Protein AF-A0A4S5AXQ5-F1 (afdb_monomer_lite)

Sequence (75 aa):
MSYTYKCAEFPGMEGCPASLTVATQEELWRHLELHGSLAHSEDPSAWSDDDRRQIQLIIERNSTSGSQRDEEAPM

Structure (mmCIF, N/CA/C/O backbone):
data_AF-A0A4S5AXQ5-F1
#
_entry.id   AF-A0A4S5AXQ5-F1
#
loop_
_atom_site.group_PDB
_atom_site.id
_atom_site.type_symbol
_atom_site.label_atom_id
_atom_site.label_alt_id
_atom_site.label_comp_id
_atom_site.label_asym_id
_atom_site.label_entity_id
_atom_site.label_seq_id
_atom_site.pdbx_PDB_ins_code
_atom_site.Cartn_x
_atom_site.Cartn_y
_atom_site.Cartn_z
_atom_site.occupancy
_atom_site.B_iso_or_equiv
_atom_site.auth_seq_id
_atom_site.auth_comp_id
_atom_site.auth_asym_id
_atom_site.auth_atom_id
_atom_site.pdbx_PDB_model_num
ATOM 1 N N . MET A 1 1 ? -13.261 3.026 12.598 1.00 73.56 1 MET A N 1
ATOM 2 C CA . MET A 1 1 ? -12.278 3.678 11.712 1.00 73.56 1 MET A CA 1
ATOM 3 C C . MET A 1 1 ? -11.909 2.664 10.660 1.00 73.56 1 MET A C 1
ATOM 5 O O . MET A 1 1 ? -11.692 1.515 11.015 1.00 73.56 1 MET A O 1
ATOM 9 N N . SER A 1 2 ? -11.917 3.065 9.399 1.00 87.00 2 SER A N 1
ATOM 10 C CA . SER A 1 2 ? -11.477 2.232 8.285 1.00 87.00 2 SER A CA 1
ATOM 11 C C . SER A 1 2 ? -10.330 2.939 7.588 1.00 87.00 2 SER A C 1
ATOM 13 O O . SER A 1 2 ? -10.361 4.160 7.406 1.00 87.00 2 SER A O 1
ATOM 15 N N . TYR A 1 3 ? -9.327 2.168 7.205 1.00 90.19 3 TYR A N 1
ATOM 16 C CA . TYR A 1 3 ? -8.184 2.650 6.456 1.00 90.19 3 TYR A CA 1
ATOM 17 C C . TYR A 1 3 ? -8.424 2.342 4.993 1.00 90.19 3 TYR A C 1
ATOM 19 O O . TYR A 1 3 ? -8.730 1.204 4.638 1.00 90.19 3 TYR A O 1
ATOM 27 N N . THR A 1 4 ? -8.309 3.368 4.159 1.00 90.81 4 THR A N 1
ATOM 28 C CA . THR A 1 4 ? -8.452 3.228 2.715 1.00 90.81 4 THR A CA 1
ATOM 29 C C . THR A 1 4 ? -7.145 3.623 2.053 1.00 90.81 4 THR A C 1
ATOM 31 O O . THR A 1 4 ? -6.535 4.616 2.433 1.00 90.81 4 THR A O 1
ATOM 34 N N . TYR A 1 5 ? -6.721 2.857 1.058 1.00 92.19 5 TYR A N 1
ATOM 35 C CA . TYR A 1 5 ? -5.625 3.201 0.169 1.00 92.19 5 TYR A CA 1
ATOM 36 C C . TYR A 1 5 ? -6.082 3.063 -1.274 1.00 92.19 5 TYR A C 1
ATOM 38 O O . TYR A 1 5 ? -6.679 2.055 -1.653 1.00 92.19 5 TYR A O 1
ATOM 46 N N . LYS A 1 6 ? -5.758 4.060 -2.090 1.00 91.81 6 LYS A N 1
ATOM 47 C CA . LYS A 1 6 ? -6.000 4.042 -3.529 1.00 91.81 6 LYS A CA 1
ATOM 48 C C . LYS A 1 6 ? -4.659 4.043 -4.235 1.00 91.81 6 LYS A C 1
ATOM 50 O O . LYS A 1 6 ? -3.899 4.996 -4.096 1.00 91.81 6 LYS A O 1
ATOM 55 N N . CYS A 1 7 ? -4.387 2.995 -5.008 1.00 90.94 7 CYS A N 1
ATOM 56 C CA . CYS A 1 7 ? -3.121 2.875 -5.730 1.00 90.94 7 CYS A CA 1
ATOM 57 C C . CYS A 1 7 ? -2.936 4.024 -6.732 1.00 90.94 7 CYS A C 1
ATOM 59 O O . CYS A 1 7 ? -1.853 4.590 -6.808 1.00 90.94 7 CYS A O 1
ATOM 61 N N . ALA A 1 8 ? -4.018 4.471 -7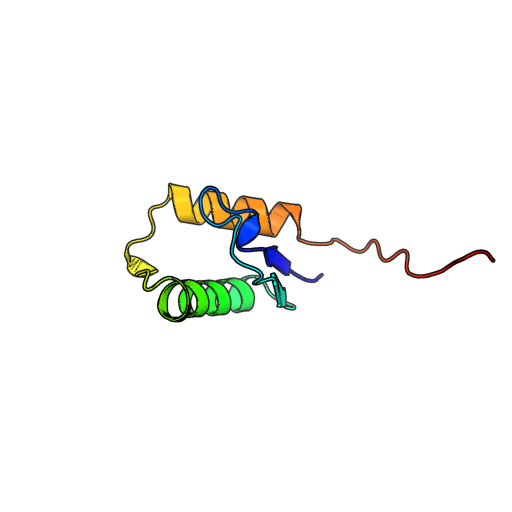.378 1.00 90.81 8 ALA A N 1
ATOM 62 C CA . ALA A 1 8 ? -4.010 5.634 -8.269 1.00 90.81 8 ALA A CA 1
ATOM 63 C C . ALA A 1 8 ? -3.525 6.946 -7.632 1.00 90.81 8 ALA A C 1
ATOM 65 O O . ALA A 1 8 ? -3.142 7.862 -8.351 1.00 90.81 8 ALA A O 1
ATOM 66 N N . GLU A 1 9 ? -3.562 7.070 -6.303 1.00 89.62 9 GLU A N 1
ATOM 67 C CA . GLU A 1 9 ? -3.081 8.273 -5.621 1.00 89.62 9 GLU A CA 1
ATOM 68 C C . GLU A 1 9 ? -1.572 8.262 -5.366 1.00 89.62 9 GLU A C 1
ATOM 70 O O . GLU A 1 9 ? -1.020 9.292 -4.971 1.00 89.62 9 GLU A O 1
ATOM 75 N N . PHE A 1 10 ? -0.910 7.126 -5.589 1.00 88.31 10 PHE A N 1
ATOM 76 C CA . PHE A 1 10 ? 0.540 7.040 -5.571 1.00 88.31 10 PHE A CA 1
ATOM 77 C C . PHE A 1 10 ? 1.104 7.579 -6.898 1.00 88.31 10 PHE A C 1
ATOM 79 O O . PHE A 1 10 ? 0.628 7.191 -7.973 1.00 88.31 10 PHE A O 1
ATOM 86 N N . PRO A 1 11 ? 2.103 8.479 -6.865 1.00 85.81 11 PRO A N 1
ATOM 87 C CA . PRO A 1 11 ? 2.647 9.082 -8.077 1.00 85.81 11 PRO A CA 1
ATOM 88 C C . PRO A 1 11 ? 3.217 8.015 -9.020 1.00 85.81 11 PRO A C 1
ATOM 90 O O . PRO A 1 11 ? 4.051 7.204 -8.631 1.00 85.81 11 PRO A O 1
ATOM 93 N N . GLY A 1 12 ? 2.764 8.022 -10.276 1.00 84.38 12 GLY A N 1
ATOM 94 C CA . GLY A 1 12 ? 3.150 7.027 -11.283 1.00 84.38 12 GLY A CA 1
ATOM 95 C C . GLY A 1 12 ? 2.227 5.806 -11.377 1.00 84.38 12 GLY A C 1
ATOM 96 O O . GLY A 1 12 ? 2.371 5.026 -12.315 1.00 84.38 12 GLY A O 1
ATOM 97 N N . MET A 1 13 ? 1.240 5.673 -10.483 1.00 86.06 13 MET A N 1
ATOM 98 C CA . MET A 1 13 ? 0.273 4.564 -10.472 1.00 86.06 13 MET A CA 1
ATOM 99 C C . MET A 1 13 ? -1.162 4.994 -10.822 1.00 86.06 13 MET A C 1
ATOM 101 O O . MET A 1 13 ? -2.098 4.221 -10.636 1.00 86.06 13 MET A O 1
ATOM 105 N N . GLU A 1 14 ? -1.352 6.194 -11.385 1.00 87.44 14 GLU A N 1
ATOM 106 C CA . GLU A 1 14 ? -2.656 6.819 -11.701 1.00 87.44 14 GLU A CA 1
ATOM 107 C C . GLU A 1 14 ? -3.601 5.937 -12.542 1.00 87.44 14 GLU A C 1
ATOM 109 O O . GLU A 1 14 ? -4.820 6.089 -12.489 1.00 87.44 14 GLU A O 1
ATOM 114 N N . GLY A 1 15 ? -3.050 4.991 -13.308 1.00 85.50 15 GLY A N 1
ATOM 115 C CA . GLY A 1 15 ? -3.818 4.032 -14.104 1.00 85.50 15 GLY A CA 1
ATOM 116 C C . GLY A 1 15 ? -4.356 2.824 -13.328 1.00 85.50 15 GLY A C 1
ATOM 117 O O . GLY A 1 15 ? -5.098 2.029 -13.904 1.00 85.50 15 GLY A O 1
ATOM 118 N N . CYS A 1 16 ? -3.988 2.642 -12.055 1.00 89.38 16 CYS A N 1
ATOM 119 C CA . CYS A 1 16 ? -4.375 1.472 -11.273 1.00 89.38 16 CYS A CA 1
ATOM 120 C C . CYS A 1 16 ? -5.757 1.662 -10.615 1.00 89.38 16 CYS A C 1
ATOM 122 O O . CYS A 1 16 ? -5.903 2.508 -9.731 1.00 89.38 16 CYS A O 1
ATOM 124 N N . PRO A 1 17 ? -6.778 0.849 -10.958 1.00 88.62 17 PRO A N 1
ATOM 125 C CA . PRO A 1 17 ? -8.124 0.981 -10.394 1.00 88.62 17 PRO A CA 1
ATOM 126 C C . PRO A 1 17 ? -8.248 0.424 -8.965 1.00 88.62 17 PRO A C 1
ATOM 128 O O . PRO A 1 17 ? -9.349 0.371 -8.416 1.00 88.62 17 PRO A O 1
ATOM 131 N N . ALA A 1 18 ? -7.150 -0.043 -8.363 1.00 87.06 18 ALA A N 1
ATOM 132 C CA . ALA A 1 18 ? -7.179 -0.685 -7.059 1.00 87.06 18 ALA A CA 1
ATOM 133 C C . ALA A 1 18 ? -7.475 0.318 -5.935 1.00 87.06 18 ALA A C 1
ATOM 135 O O . ALA A 1 18 ? -6.731 1.274 -5.697 1.00 87.06 18 ALA A O 1
ATOM 136 N N . SER A 1 19 ? -8.555 0.041 -5.205 1.00 89.94 19 SER A N 1
ATOM 137 C CA . SER A 1 19 ? -8.918 0.700 -3.954 1.00 89.94 19 SER A CA 1
ATOM 138 C C . SER A 1 19 ? -9.071 -0.370 -2.882 1.00 89.94 19 SER A C 1
ATOM 140 O O . SER A 1 19 ? -9.888 -1.279 -3.014 1.00 89.94 19 SER A O 1
ATOM 142 N N . LEU A 1 20 ? -8.276 -0.263 -1.827 1.00 90.81 20 LEU A N 1
ATOM 143 C CA . LEU A 1 20 ? -8.250 -1.189 -0.704 1.00 90.81 20 LEU A CA 1
ATOM 144 C C . LEU A 1 20 ? -8.832 -0.477 0.509 1.00 90.81 20 LEU A C 1
ATOM 146 O O . LEU A 1 20 ? -8.328 0.574 0.891 1.00 90.81 20 LEU A O 1
ATOM 150 N N . THR A 1 21 ? -9.865 -1.046 1.122 1.00 91.56 21 THR A N 1
ATOM 151 C CA . THR A 1 21 ? -10.458 -0.527 2.359 1.00 91.56 21 THR A CA 1
ATOM 152 C C . THR A 1 21 ? -10.539 -1.650 3.377 1.00 91.56 21 THR A C 1
ATOM 154 O O . THR A 1 21 ? -11.110 -2.701 3.096 1.00 91.56 21 THR A O 1
ATOM 157 N N . VAL A 1 22 ? -9.970 -1.432 4.559 1.00 92.19 22 VAL A N 1
ATOM 158 C CA . VAL A 1 22 ? -9.895 -2.428 5.637 1.00 92.19 22 VAL A CA 1
ATOM 159 C C . VAL A 1 22 ? -10.122 -1.782 7.003 1.00 92.19 22 VAL A C 1
ATOM 161 O O . VAL A 1 22 ? -10.113 -0.557 7.144 1.00 92.19 22 VAL A O 1
ATOM 164 N N . ALA A 1 23 ? -10.320 -2.606 8.032 1.00 89.56 23 ALA A N 1
ATOM 165 C CA . ALA A 1 23 ? -10.561 -2.134 9.393 1.00 89.56 23 ALA A CA 1
ATOM 166 C C . ALA A 1 23 ? -9.280 -1.663 10.104 1.00 89.56 23 ALA A C 1
ATOM 168 O O . ALA A 1 23 ? -9.350 -0.772 10.950 1.00 89.56 23 ALA A O 1
ATOM 169 N N . THR A 1 24 ? -8.117 -2.228 9.762 1.00 90.25 24 THR A N 1
ATOM 170 C CA . THR A 1 24 ? -6.848 -1.951 10.452 1.00 90.25 24 THR A CA 1
ATOM 171 C C . THR A 1 24 ? -5.727 -1.562 9.492 1.00 90.25 24 THR A C 1
ATOM 173 O O . THR A 1 24 ? -5.660 -2.025 8.355 1.00 90.25 24 THR A O 1
ATOM 176 N N . GLN A 1 25 ? -4.811 -0.712 9.954 1.00 89.06 25 GLN A N 1
ATOM 177 C CA . GLN A 1 25 ? -3.667 -0.290 9.147 1.00 89.06 25 GLN A CA 1
ATOM 178 C C . GLN A 1 25 ? -2.725 -1.465 8.831 1.00 89.06 25 GLN A C 1
ATOM 180 O O . GLN A 1 25 ? -2.177 -1.529 7.735 1.00 89.06 25 GLN A O 1
ATOM 185 N N . GLU A 1 26 ? -2.568 -2.415 9.756 1.00 91.38 26 GLU A N 1
ATOM 186 C CA . GLU A 1 26 ? -1.740 -3.614 9.563 1.00 91.38 26 GLU A CA 1
ATOM 187 C C . GLU A 1 26 ? -2.263 -4.508 8.435 1.00 91.38 26 GLU A C 1
ATOM 189 O O . GLU A 1 26 ? -1.484 -4.972 7.602 1.00 91.38 26 GLU A O 1
ATOM 194 N N . GLU A 1 27 ? -3.581 -4.731 8.371 1.00 92.62 27 GLU A N 1
ATOM 195 C CA . GLU A 1 27 ? -4.187 -5.450 7.248 1.00 92.62 27 GLU A CA 1
ATOM 196 C C . GLU A 1 27 ? -3.961 -4.699 5.939 1.00 92.62 27 GLU A C 1
ATOM 198 O O . GLU A 1 27 ? -3.614 -5.318 4.933 1.00 92.62 27 GLU A O 1
ATOM 203 N N . LEU A 1 28 ? -4.088 -3.368 5.954 1.00 92.19 28 LEU A N 1
ATOM 204 C CA . LEU A 1 28 ? -3.914 -2.559 4.752 1.00 92.19 28 LEU A CA 1
ATOM 205 C C . LEU A 1 28 ? -2.504 -2.723 4.199 1.00 92.19 28 LEU A C 1
ATOM 207 O O . LEU A 1 28 ? -2.349 -2.980 3.012 1.00 92.19 28 LEU A O 1
ATOM 211 N N . TRP A 1 29 ? -1.491 -2.659 5.064 1.00 92.81 29 TRP A N 1
ATOM 212 C CA . TRP A 1 29 ? -0.101 -2.884 4.679 1.00 92.81 29 TRP A CA 1
ATOM 213 C C . TRP A 1 29 ? 0.117 -4.255 4.047 1.00 92.81 29 TRP A C 1
ATOM 215 O O . TRP A 1 29 ? 0.684 -4.324 2.962 1.00 92.81 29 TRP A O 1
ATOM 225 N N . ARG A 1 30 ? -0.411 -5.334 4.635 1.00 93.56 30 ARG A N 1
ATOM 226 C CA . ARG A 1 30 ? -0.292 -6.673 4.028 1.00 93.56 30 ARG A CA 1
ATOM 227 C C . ARG A 1 30 ? -0.948 -6.743 2.649 1.00 93.56 30 ARG A C 1
ATOM 229 O O . ARG A 1 30 ? -0.405 -7.359 1.735 1.00 93.56 30 ARG A O 1
ATOM 236 N N . HIS A 1 31 ? -2.112 -6.112 2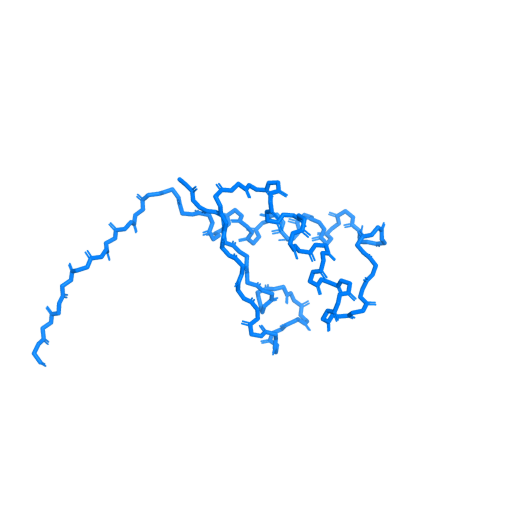.488 1.00 93.56 31 HIS A N 1
ATOM 237 C CA . HIS A 1 31 ? -2.790 -6.037 1.194 1.00 93.56 31 HIS A CA 1
ATOM 238 C C . HIS A 1 31 ? -2.003 -5.213 0.173 1.00 93.56 31 HIS A C 1
ATOM 240 O O . HIS A 1 31 ? -2.003 -5.563 -1.004 1.00 93.56 31 HIS A O 1
ATOM 246 N N . LEU A 1 32 ? -1.319 -4.157 0.611 1.00 92.00 32 LEU A N 1
ATOM 247 C CA . LEU A 1 32 ? -0.475 -3.329 -0.246 1.00 92.00 32 LEU A CA 1
ATOM 248 C C . LEU A 1 32 ? 0.750 -4.082 -0.732 1.00 92.00 32 LEU A C 1
ATOM 250 O O . LEU A 1 32 ? 1.019 -4.076 -1.927 1.00 92.00 32 LEU A O 1
ATOM 254 N N . GLU A 1 33 ? 1.448 -4.765 0.169 1.00 93.38 33 GLU A N 1
ATOM 255 C CA . GLU A 1 33 ? 2.606 -5.589 -0.176 1.00 93.38 33 GLU A CA 1
ATOM 256 C C . GLU A 1 33 ? 2.212 -6.681 -1.182 1.00 93.38 33 GLU A C 1
ATOM 258 O O . GLU A 1 33 ? 2.873 -6.871 -2.206 1.00 93.38 33 GLU A O 1
ATOM 263 N N . LEU A 1 34 ? 1.074 -7.344 -0.949 1.00 94.31 34 LEU A N 1
ATOM 264 C CA . LEU A 1 34 ? 0.544 -8.343 -1.873 1.00 94.31 34 LEU A CA 1
ATOM 265 C C . LEU A 1 34 ? 0.147 -7.726 -3.223 1.00 94.31 34 LEU A C 1
ATOM 267 O O . LEU A 1 34 ? 0.406 -8.313 -4.272 1.00 94.31 34 LEU A O 1
ATOM 271 N N . HIS A 1 35 ? -0.476 -6.548 -3.212 1.00 93.00 35 HIS A N 1
ATOM 272 C CA . HIS A 1 35 ? -0.892 -5.854 -4.425 1.00 93.00 35 HIS A CA 1
ATOM 273 C C . HIS A 1 35 ? 0.304 -5.388 -5.261 1.00 93.00 35 HIS A C 1
ATOM 275 O O . HIS A 1 35 ? 0.319 -5.642 -6.462 1.00 93.00 35 HIS A O 1
ATOM 281 N N . GLY A 1 36 ? 1.322 -4.784 -4.643 1.00 90.19 36 GLY A N 1
ATOM 282 C CA . GLY A 1 36 ? 2.561 -4.399 -5.322 1.00 90.19 36 GLY A CA 1
ATOM 283 C C . GLY A 1 36 ? 3.228 -5.602 -5.985 1.00 90.19 36 GLY A C 1
ATOM 284 O O . GLY A 1 36 ? 3.526 -5.574 -7.178 1.00 90.19 36 GLY A O 1
ATOM 285 N N . SER A 1 37 ? 3.342 -6.715 -5.254 1.00 92.62 37 SER A N 1
ATOM 286 C CA . SER A 1 37 ? 3.948 -7.941 -5.780 1.00 92.62 37 SER A CA 1
ATOM 287 C C . SER A 1 37 ? 3.153 -8.575 -6.925 1.00 92.62 37 SER A C 1
ATOM 289 O O . SER A 1 37 ? 3.734 -8.961 -7.938 1.00 92.62 37 SER A O 1
ATOM 291 N N . LEU A 1 38 ? 1.825 -8.663 -6.812 1.00 91.75 38 LEU A N 1
ATOM 292 C CA . LEU A 1 38 ? 1.003 -9.364 -7.804 1.00 91.75 38 LEU A CA 1
ATOM 293 C C . LEU A 1 38 ? 0.589 -8.495 -8.997 1.00 91.75 38 LEU A C 1
ATOM 295 O O . LEU A 1 38 ? 0.551 -8.990 -10.121 1.00 91.75 38 LEU A O 1
ATOM 299 N N . ALA A 1 39 ? 0.232 -7.232 -8.767 1.00 89.50 39 ALA A N 1
ATOM 300 C CA . ALA A 1 39 ? -0.301 -6.348 -9.804 1.00 89.50 39 ALA A CA 1
ATOM 301 C C . ALA A 1 39 ? 0.790 -5.517 -10.485 1.00 89.50 39 ALA A C 1
ATOM 303 O O . ALA A 1 39 ? 0.708 -5.280 -11.689 1.00 89.50 39 ALA A O 1
ATOM 304 N N . HIS A 1 40 ? 1.817 -5.112 -9.734 1.00 88.38 40 HIS A N 1
ATOM 305 C CA . HIS A 1 40 ? 2.886 -4.244 -10.229 1.00 88.38 40 HIS A CA 1
ATOM 306 C C . HIS A 1 40 ? 4.227 -4.970 -10.394 1.00 88.38 40 HIS A C 1
ATOM 308 O O . HIS A 1 40 ? 5.162 -4.396 -10.946 1.00 88.38 40 HIS A O 1
ATOM 314 N N . SER A 1 41 ? 4.315 -6.246 -9.989 1.00 89.75 41 SER A N 1
ATOM 315 C CA . SER A 1 41 ? 5.575 -7.008 -9.957 1.00 89.75 41 SER A CA 1
ATOM 316 C C . SER A 1 41 ? 6.682 -6.291 -9.171 1.00 89.75 41 SER A C 1
ATOM 318 O O . SER A 1 41 ? 7.867 -6.452 -9.460 1.00 89.75 41 SER A O 1
ATOM 320 N N . GLU A 1 42 ? 6.287 -5.480 -8.189 1.00 88.31 42 GLU A N 1
ATOM 321 C CA . GLU A 1 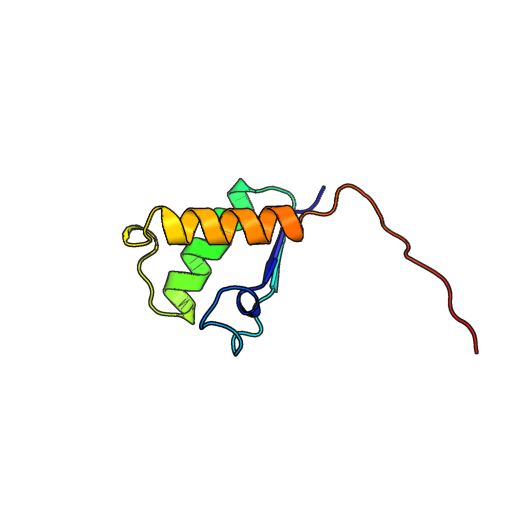42 ? 7.191 -4.772 -7.291 1.00 88.31 42 GLU A CA 1
ATOM 322 C C . GLU A 1 42 ? 7.643 -5.696 -6.161 1.00 88.31 42 GLU A C 1
ATOM 324 O O . GLU A 1 42 ? 6.934 -6.626 -5.774 1.00 88.31 42 GLU A O 1
ATOM 329 N N . ASP A 1 43 ? 8.821 -5.428 -5.602 1.00 89.56 43 ASP A N 1
ATOM 330 C CA . ASP A 1 43 ? 9.268 -6.088 -4.381 1.00 89.56 43 ASP A CA 1
ATOM 331 C C . ASP A 1 43 ? 9.015 -5.163 -3.180 1.00 89.56 43 ASP A C 1
ATOM 333 O O . ASP A 1 43 ? 9.697 -4.144 -3.047 1.00 89.56 43 ASP A O 1
ATOM 337 N N . PRO A 1 44 ? 8.068 -5.490 -2.281 1.00 88.38 44 PRO A N 1
ATOM 338 C CA . PRO A 1 44 ? 7.763 -4.629 -1.142 1.00 88.38 44 PRO A CA 1
ATOM 339 C C . PRO A 1 44 ? 8.938 -4.471 -0.172 1.00 88.38 44 PRO A C 1
ATOM 341 O O . PRO A 1 44 ? 9.030 -3.473 0.545 1.00 88.38 44 PRO A O 1
ATOM 344 N N . SER A 1 45 ? 9.866 -5.432 -0.150 1.00 89.19 45 SER A N 1
ATOM 345 C CA . SER A 1 45 ? 11.079 -5.350 0.673 1.00 89.19 45 SER A CA 1
ATOM 346 C C . SER A 1 45 ? 12.092 -4.343 0.117 1.00 89.19 45 SER A C 1
ATOM 348 O O . SER A 1 45 ? 12.917 -3.841 0.876 1.00 89.19 45 SER A O 1
ATOM 350 N N . ALA A 1 46 ? 12.010 -4.019 -1.177 1.00 92.00 46 ALA A N 1
ATOM 351 C CA . ALA A 1 46 ? 12.836 -3.022 -1.850 1.00 92.00 46 ALA A CA 1
ATOM 352 C C . ALA A 1 46 ? 12.245 -1.601 -1.816 1.00 92.00 46 ALA A C 1
ATOM 354 O O . ALA A 1 46 ? 12.912 -0.666 -2.262 1.00 92.00 46 ALA A O 1
ATOM 355 N N . TRP A 1 47 ? 11.025 -1.418 -1.296 1.00 90.12 47 TRP A N 1
ATOM 356 C CA . TRP A 1 47 ? 10.433 -0.089 -1.128 1.00 90.12 47 TRP A CA 1
ATOM 357 C C . TRP A 1 47 ? 11.275 0.774 -0.198 1.00 90.12 47 TRP A C 1
ATOM 359 O O . TRP A 1 47 ? 11.591 0.372 0.927 1.00 90.12 47 TRP A O 1
ATOM 369 N N . SER A 1 48 ? 11.601 1.977 -0.667 1.00 92.00 48 SER A N 1
ATOM 370 C CA . SER A 1 48 ? 12.366 2.938 0.112 1.00 92.00 48 SER A CA 1
ATOM 371 C C . SER A 1 48 ? 11.545 3.479 1.284 1.00 92.00 48 SER A C 1
ATOM 373 O O . SER A 1 48 ? 10.312 3.406 1.310 1.00 92.00 48 SER A O 1
ATOM 375 N N . ASP A 1 49 ? 12.227 4.071 2.265 1.00 92.25 49 ASP A N 1
ATOM 376 C CA . ASP A 1 49 ? 11.553 4.778 3.354 1.00 92.25 49 ASP A CA 1
ATOM 377 C C . ASP A 1 49 ? 10.651 5.914 2.839 1.00 92.25 49 ASP A C 1
ATOM 379 O O . ASP A 1 49 ? 9.620 6.194 3.454 1.00 92.25 49 ASP A O 1
ATOM 383 N N . ASP A 1 50 ? 10.996 6.546 1.707 1.00 92.12 50 ASP A N 1
ATOM 384 C CA . ASP A 1 50 ? 10.155 7.580 1.093 1.00 92.12 50 ASP A CA 1
ATOM 385 C C . ASP A 1 50 ? 8.868 6.980 0.520 1.00 92.12 50 ASP A C 1
ATOM 387 O O . ASP A 1 50 ? 7.786 7.474 0.830 1.00 92.12 50 ASP A O 1
ATOM 391 N N . ASP A 1 51 ? 8.956 5.852 -0.197 1.00 90.69 51 ASP A N 1
ATOM 392 C CA . ASP A 1 51 ? 7.783 5.148 -0.739 1.00 90.69 51 ASP A CA 1
ATOM 393 C C . ASP A 1 51 ? 6.827 4.743 0.386 1.00 90.69 51 ASP A C 1
ATOM 395 O O . ASP A 1 51 ? 5.625 5.021 0.344 1.00 90.69 51 ASP A O 1
ATOM 399 N N . ARG A 1 52 ? 7.374 4.153 1.457 1.00 91.88 52 ARG A N 1
ATOM 400 C CA . ARG A 1 52 ? 6.592 3.748 2.632 1.00 91.88 52 ARG A CA 1
ATOM 401 C C . ARG A 1 52 ? 5.947 4.950 3.315 1.00 91.88 52 ARG A C 1
ATOM 403 O O . ARG A 1 52 ? 4.783 4.883 3.719 1.00 91.88 52 ARG A O 1
ATOM 410 N N . ARG A 1 53 ? 6.670 6.066 3.410 1.00 93.31 53 ARG A N 1
ATOM 411 C CA . ARG A 1 53 ? 6.143 7.315 3.963 1.00 93.31 53 ARG A CA 1
ATOM 412 C C . ARG A 1 53 ? 5.025 7.889 3.096 1.00 93.31 53 ARG A C 1
ATOM 414 O O . ARG A 1 53 ? 4.014 8.323 3.644 1.00 93.31 53 ARG A O 1
ATOM 421 N N . GLN A 1 54 ? 5.164 7.882 1.772 1.00 91.38 54 GLN A N 1
ATOM 422 C CA . GLN A 1 54 ? 4.108 8.345 0.870 1.00 91.38 54 GLN A CA 1
ATOM 423 C C . GLN A 1 54 ? 2.852 7.486 0.978 1.00 91.38 54 GLN A C 1
ATOM 425 O O . GLN A 1 54 ? 1.752 8.024 1.111 1.00 91.38 54 GLN A O 1
ATOM 430 N N . ILE A 1 55 ? 3.012 6.162 1.001 1.00 91.19 55 ILE A N 1
ATOM 431 C CA . ILE A 1 55 ? 1.907 5.225 1.216 1.00 91.19 55 ILE A CA 1
ATOM 432 C C . ILE A 1 55 ? 1.192 5.549 2.531 1.00 91.19 55 ILE A C 1
ATOM 434 O O . ILE A 1 55 ? -0.031 5.689 2.547 1.00 91.19 55 ILE A O 1
ATOM 438 N N . GLN A 1 56 ? 1.938 5.748 3.621 1.00 91.81 56 GLN A N 1
ATOM 439 C CA . GLN A 1 56 ? 1.357 6.119 4.910 1.00 91.81 56 GLN A CA 1
ATOM 440 C C . GLN A 1 56 ? 0.572 7.437 4.841 1.00 91.81 56 GLN A C 1
ATOM 442 O O . GLN A 1 56 ? -0.547 7.491 5.345 1.00 91.81 56 GLN A O 1
ATOM 447 N N . LEU A 1 57 ? 1.099 8.468 4.175 1.00 92.00 57 LEU A N 1
ATOM 448 C CA . LEU A 1 57 ? 0.402 9.748 4.001 1.00 92.00 57 LEU A CA 1
ATOM 449 C C . LEU A 1 57 ? -0.920 9.594 3.236 1.00 92.00 57 LEU A C 1
ATOM 451 O O . LEU A 1 57 ? -1.918 10.224 3.589 1.00 92.00 57 LEU A O 1
ATOM 455 N N . ILE A 1 58 ? -0.951 8.745 2.204 1.00 91.12 58 ILE A N 1
ATOM 456 C CA . ILE A 1 58 ? -2.174 8.441 1.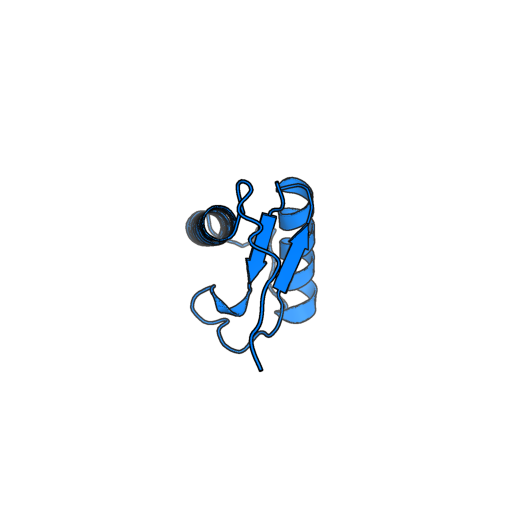445 1.00 91.12 58 ILE A CA 1
ATOM 457 C C . ILE A 1 58 ? -3.182 7.713 2.339 1.00 91.12 58 ILE A C 1
ATOM 459 O O . ILE A 1 58 ? -4.365 8.059 2.330 1.00 91.12 58 ILE A O 1
ATOM 463 N N . ILE A 1 59 ? -2.726 6.736 3.128 1.00 90.56 59 ILE A N 1
ATOM 464 C CA . ILE A 1 59 ? -3.572 6.005 4.079 1.00 90.56 59 ILE A CA 1
ATOM 465 C C . ILE A 1 59 ? -4.167 6.966 5.106 1.00 90.56 59 ILE A C 1
ATOM 467 O O . ILE A 1 59 ? -5.371 6.939 5.332 1.00 90.56 59 ILE A O 1
ATOM 471 N N . GLU A 1 60 ? -3.354 7.830 5.710 1.00 89.62 60 GLU A N 1
ATOM 472 C CA . GLU A 1 60 ? -3.799 8.801 6.711 1.00 89.62 60 GLU A CA 1
ATOM 473 C C . GLU A 1 60 ? -4.808 9.789 6.116 1.00 89.62 60 GLU A C 1
ATOM 475 O O . GLU A 1 60 ? -5.869 10.003 6.705 1.00 89.62 60 GLU A O 1
ATOM 480 N N . ARG A 1 61 ? -4.546 10.310 4.909 1.00 88.50 61 ARG A N 1
ATOM 481 C CA . ARG A 1 61 ? -5.461 11.207 4.184 1.00 88.50 61 ARG A CA 1
ATOM 482 C C . ARG A 1 61 ? -6.827 10.572 3.919 1.00 88.50 61 ARG A C 1
ATOM 484 O O . ARG A 1 61 ? -7.843 11.259 3.988 1.00 88.50 61 ARG A O 1
ATOM 491 N N . ASN A 1 62 ? -6.848 9.285 3.589 1.00 87.25 62 ASN A N 1
ATOM 492 C CA . ASN A 1 62 ? -8.067 8.544 3.265 1.00 87.25 62 ASN A CA 1
ATOM 493 C C . ASN A 1 62 ? -8.699 7.841 4.477 1.00 87.25 62 ASN A C 1
ATOM 495 O O . ASN A 1 62 ? -9.829 7.347 4.391 1.00 87.25 62 ASN A O 1
ATOM 499 N N . SER A 1 63 ? -7.986 7.770 5.603 1.00 82.12 63 SER A N 1
ATOM 500 C CA . SER A 1 63 ? -8.484 7.173 6.834 1.00 82.12 63 SER A CA 1
ATOM 501 C C . SER A 1 63 ? -9.606 8.043 7.385 1.00 82.12 63 SER A C 1
ATOM 503 O O . SER A 1 63 ? -9.442 9.208 7.743 1.00 82.12 63 SER A O 1
ATOM 505 N N . THR A 1 64 ? -10.809 7.486 7.393 1.00 65.00 64 THR A N 1
ATOM 506 C CA . THR A 1 64 ? -12.003 8.220 7.795 1.00 65.00 64 THR A CA 1
ATOM 507 C C . THR A 1 64 ? -12.192 8.038 9.298 1.00 65.00 64 THR A C 1
ATOM 509 O O . THR A 1 64 ? -12.685 7.009 9.773 1.00 65.00 64 THR A O 1
ATOM 512 N N . SER A 1 65 ? -11.815 9.056 10.075 1.00 52.31 65 SER A N 1
ATOM 513 C CA . SER A 1 65 ? -12.391 9.272 11.406 1.00 52.31 65 SER A CA 1
ATOM 514 C C . SER A 1 65 ? -13.842 9.694 11.212 1.00 52.31 65 SER A C 1
ATOM 516 O O . SER A 1 65 ? -14.112 10.868 11.004 1.00 52.31 65 SER A O 1
ATOM 518 N N . GLY A 1 66 ? -14.749 8.713 11.185 1.00 52.38 66 GLY A N 1
ATOM 519 C CA . GLY A 1 66 ? -16.202 8.878 11.291 1.00 52.38 66 GLY A CA 1
ATOM 520 C C . GLY A 1 66 ? -16.773 10.190 10.745 1.00 52.38 66 GLY A C 1
ATOM 521 O O . GLY A 1 66 ? -17.094 11.090 11.512 1.00 52.38 66 GLY A O 1
ATOM 522 N N . SER A 1 67 ? -16.960 10.273 9.430 1.00 38.84 67 SER A N 1
ATOM 523 C CA . SER A 1 67 ? -17.963 11.165 8.846 1.00 38.84 67 SER A CA 1
ATOM 524 C C . SER A 1 67 ? -18.629 10.437 7.686 1.00 38.84 67 SER A C 1
ATOM 526 O O . SER A 1 67 ? -18.452 10.760 6.515 1.00 38.84 67 SER A O 1
ATOM 528 N N . GLN A 1 68 ? -19.368 9.384 8.046 1.00 41.22 68 GLN A N 1
ATOM 529 C CA . GLN A 1 68 ? -20.556 9.021 7.289 1.00 41.22 68 GLN A CA 1
ATOM 530 C C . GLN A 1 68 ? -21.496 10.226 7.359 1.00 41.22 68 GLN A C 1
ATOM 532 O O . GLN A 1 68 ? -22.068 10.528 8.404 1.00 41.22 68 GLN A O 1
ATOM 537 N N . ARG A 1 69 ? -21.638 10.925 6.240 1.00 42.94 69 ARG A N 1
ATOM 538 C CA . ARG A 1 69 ? -22.963 11.357 5.811 1.00 42.94 69 ARG A CA 1
ATOM 539 C C . ARG A 1 69 ? -23.328 10.467 4.637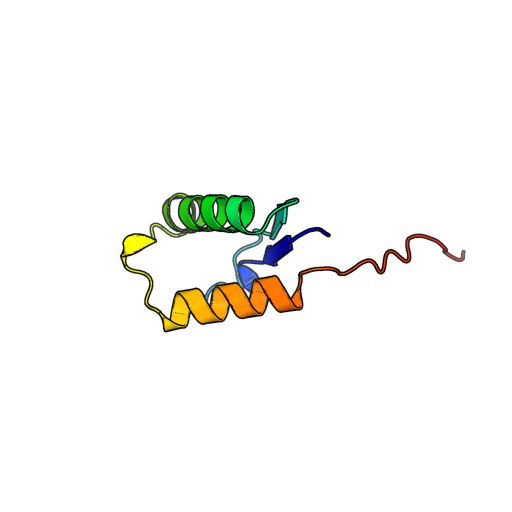 1.00 42.94 69 ARG A C 1
ATOM 541 O O . ARG A 1 69 ? -23.115 10.831 3.486 1.00 42.94 69 ARG A O 1
ATOM 548 N N . ASP A 1 70 ? -23.774 9.265 4.975 1.00 52.91 70 ASP A N 1
ATOM 549 C CA . ASP A 1 70 ? -24.805 8.612 4.184 1.00 52.91 70 ASP A CA 1
ATOM 550 C C . ASP A 1 70 ? -26.090 9.469 4.263 1.00 52.91 70 ASP A C 1
ATOM 552 O O . ASP A 1 70 ? -26.340 10.104 5.288 1.00 52.91 70 ASP A O 1
ATOM 556 N N . GLU A 1 71 ? -26.862 9.455 3.170 1.00 51.78 71 GLU A N 1
ATOM 557 C CA . GLU A 1 71 ? -28.260 9.919 3.005 1.00 51.78 71 GLU A CA 1
ATOM 558 C C . GLU A 1 71 ? -28.554 11.439 2.949 1.00 51.78 71 GLU A C 1
ATOM 560 O O . GLU A 1 71 ? -28.556 12.145 3.950 1.00 51.78 71 GLU A O 1
ATOM 565 N N . GLU A 1 72 ? -28.846 11.976 1.752 1.00 48.19 72 GLU A N 1
ATOM 566 C CA . GLU A 1 72 ? -30.215 12.105 1.193 1.00 48.19 72 GLU A CA 1
ATOM 567 C C . GLU A 1 72 ? -30.204 12.820 -0.185 1.00 48.19 72 GLU A C 1
ATOM 569 O O . GLU A 1 72 ? -29.418 13.734 -0.436 1.00 48.19 72 GLU A O 1
ATOM 574 N N . ALA A 1 73 ? -31.076 12.362 -1.092 1.00 56.09 73 ALA A N 1
ATOM 575 C CA . ALA A 1 73 ? -31.310 12.868 -2.454 1.00 56.09 73 ALA A CA 1
ATOM 576 C C . ALA A 1 73 ? -31.935 14.290 -2.482 1.00 56.09 73 ALA A C 1
ATOM 578 O O . ALA A 1 73 ? -32.298 14.824 -1.435 1.00 56.09 73 ALA A O 1
ATOM 579 N N . PRO A 1 74 ? -32.150 14.905 -3.668 1.00 61.06 74 PRO A N 1
ATOM 580 C CA . PRO A 1 74 ? -33.522 14.834 -4.188 1.00 61.06 74 PRO A CA 1
ATOM 581 C C . PRO A 1 74 ? -33.681 14.794 -5.725 1.00 61.06 74 PRO A C 1
ATOM 583 O O . PRO A 1 74 ? -33.009 15.526 -6.448 1.00 61.06 74 PRO A O 1
ATOM 586 N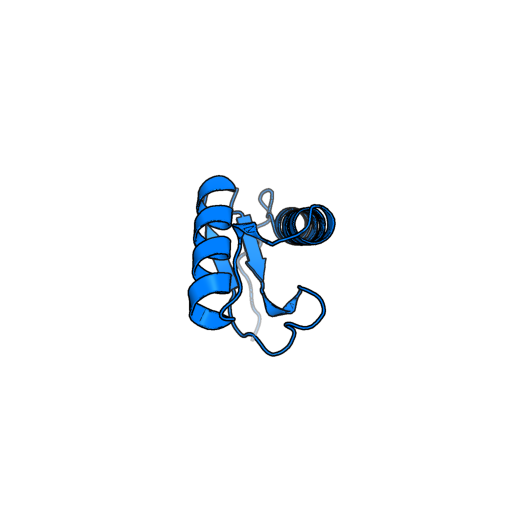 N . MET A 1 75 ? -34.718 14.035 -6.117 1.00 50.94 75 MET A N 1
ATOM 587 C CA . MET A 1 75 ? -35.609 14.162 -7.293 1.00 50.94 75 MET A CA 1
ATOM 588 C C . MET A 1 75 ? -35.075 13.778 -8.676 1.00 50.94 75 MET A C 1
ATOM 590 O O . MET A 1 75 ? -34.317 14.559 -9.286 1.00 50.94 75 MET A O 1
#

Secondary structure (DSSP, 8-state):
-BEEEEGGGSTT-TT---EEEESSHHHHHHHHHHHIIIII---GGG--HHHHHHHHHHHHHH-B-S---------

Foldseek 3Di:
DKFKADQLVQPPRVVPRDIDIGDDPVVVVVVVCVCCCPVVVDHPVPDDPVNVVVRVVRRVVRPDPDDDPDDDDDD

pLDDT: mean 83.77, std 14.83, range [38.84, 94.31]

Radius of gyration: 14.1 Å; chains: 1; bounding box: 48×24×26 Å